Protein AF-A0A821T3G4-F1 (afdb_monomer_lite)

Sequence (163 aa):
DSQLIQGFVRLSKTEGNPASTYEQWIPAEEQDGVPSSIKQWKGVNLKDYQQQTQDIFSTLRYNMLVVNYFMNHFVFPREAKQFPHKLVSSAWDLSSSLRSKIITGFSGTNDTQLLLPVHIRQYDLPELQKTDAIVINNLLQPENESYQSLPINATSNETLDQI

Radius of gyration: 31.45 Å; chains: 1; bounding box: 56×5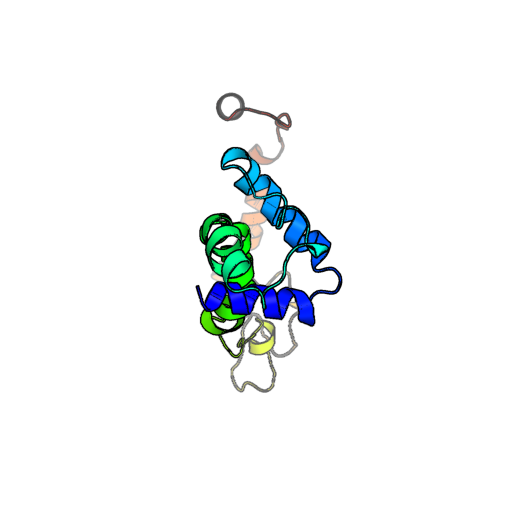6×71 Å

Structure (mmCIF, N/CA/C/O backbone):
data_AF-A0A821T3G4-F1
#
_entry.id   AF-A0A821T3G4-F1
#
loop_
_atom_site.group_PDB
_atom_site.id
_atom_site.type_symbol
_atom_site.label_atom_id
_atom_site.label_alt_id
_atom_site.label_comp_id
_atom_site.label_asym_id
_atom_site.label_entity_id
_atom_site.label_seq_id
_atom_site.pdbx_PDB_ins_code
_atom_site.Cartn_x
_atom_site.Cartn_y
_atom_site.Cartn_z
_atom_site.occupancy
_atom_site.B_iso_or_equiv
_atom_site.auth_seq_id
_atom_site.auth_comp_id
_atom_site.auth_asym_id
_atom_site.auth_atom_id
_atom_site.pdbx_PDB_model_num
ATOM 1 N N . ASP A 1 1 ? -24.538 -3.775 11.747 1.00 68.56 1 ASP A N 1
ATOM 2 C CA . ASP A 1 1 ? -23.298 -3.184 12.310 1.00 68.56 1 ASP A CA 1
ATOM 3 C C . ASP A 1 1 ? -22.296 -4.179 12.920 1.00 68.56 1 ASP A C 1
ATOM 5 O O . ASP A 1 1 ? -21.377 -3.768 13.620 1.00 68.56 1 ASP A O 1
ATOM 9 N N . SER A 1 2 ? -22.368 -5.487 12.624 1.00 85.38 2 SER A N 1
ATOM 10 C CA . SER A 1 2 ? -21.403 -6.475 13.156 1.00 85.38 2 SER A CA 1
ATOM 11 C C . SER A 1 2 ? -19.960 -6.241 12.682 1.00 85.38 2 SER A C 1
ATOM 13 O O . SER A 1 2 ? -19.019 -6.463 13.439 1.00 85.38 2 SER A O 1
ATOM 15 N N . GLN A 1 3 ? -19.784 -5.759 11.450 1.00 90.19 3 GLN A N 1
ATOM 16 C CA . GLN A 1 3 ? -18.482 -5.433 10.858 1.00 90.19 3 GLN A CA 1
ATOM 17 C C . GLN A 1 3 ? -17.789 -4.274 11.582 1.00 90.19 3 GLN A C 1
ATOM 19 O O . GLN A 1 3 ? -16.586 -4.330 11.827 1.00 90.19 3 GLN A O 1
ATOM 24 N N . LEU A 1 4 ? -18.552 -3.261 11.996 1.00 90.62 4 LEU A N 1
ATOM 25 C CA . LEU A 1 4 ? -18.016 -2.123 12.733 1.00 90.62 4 LEU A CA 1
ATOM 26 C C . LEU A 1 4 ? -17.505 -2.571 14.109 1.00 90.62 4 LEU A C 1
ATOM 28 O O . LEU A 1 4 ? -16.367 -2.276 14.458 1.00 90.62 4 LEU A O 1
ATOM 32 N N . ILE A 1 5 ? -18.262 -3.408 14.831 1.00 91.69 5 ILE A N 1
ATOM 33 C CA . ILE A 1 5 ? -17.783 -4.021 16.085 1.00 91.69 5 ILE A CA 1
ATOM 34 C C . ILE A 1 5 ? -16.474 -4.790 15.855 1.00 91.69 5 ILE A C 1
ATOM 36 O O . ILE A 1 5 ? -15.529 -4.637 16.626 1.00 91.69 5 ILE A O 1
ATOM 40 N N . GLN A 1 6 ? -16.393 -5.602 14.796 1.00 92.44 6 GLN A N 1
ATOM 41 C CA . GLN A 1 6 ? -15.170 -6.343 14.468 1.00 92.44 6 GLN A CA 1
ATOM 42 C C . GLN A 1 6 ? -13.984 -5.406 14.205 1.00 92.44 6 GLN A C 1
ATOM 44 O O . GLN A 1 6 ? -12.886 -5.669 14.698 1.00 92.44 6 GLN A O 1
ATOM 49 N N . GLY A 1 7 ? -14.215 -4.297 13.496 1.00 93.00 7 GLY A N 1
ATOM 50 C CA . GLY A 1 7 ? -13.230 -3.241 13.274 1.00 93.00 7 GLY A CA 1
ATOM 51 C C . GLY A 1 7 ? -12.690 -2.671 14.584 1.00 93.00 7 GLY A C 1
ATOM 52 O O . GLY A 1 7 ? -11.482 -2.672 14.799 1.00 93.00 7 GLY A O 1
ATOM 53 N N . PHE A 1 8 ? -13.573 -2.288 15.506 1.00 92.50 8 PHE A N 1
ATOM 54 C CA . PHE A 1 8 ? -13.192 -1.768 16.823 1.00 92.50 8 PHE A CA 1
ATOM 55 C C . PHE A 1 8 ? -12.475 -2.806 17.706 1.00 92.50 8 PHE A C 1
ATOM 57 O O . PHE A 1 8 ? -11.498 -2.494 18.395 1.00 92.50 8 PHE A O 1
ATOM 64 N N . VAL A 1 9 ? -12.917 -4.067 17.677 1.00 92.62 9 VAL A N 1
ATOM 65 C CA . VAL A 1 9 ? -12.254 -5.165 18.398 1.00 92.62 9 VAL A CA 1
ATOM 66 C C . VAL A 1 9 ? -10.846 -5.408 17.854 1.00 92.62 9 VAL A C 1
ATOM 68 O O . VAL A 1 9 ? -9.931 -5.640 18.639 1.00 92.62 9 VAL A O 1
ATOM 71 N N . ARG A 1 10 ? -10.638 -5.329 16.536 1.00 93.94 10 ARG A N 1
ATOM 72 C CA . ARG A 1 10 ? -9.292 -5.401 15.955 1.00 93.94 10 ARG A CA 1
ATOM 73 C C . ARG A 1 10 ? -8.459 -4.180 16.331 1.00 93.94 10 ARG A C 1
ATOM 75 O O . ARG A 1 10 ? -7.327 -4.360 16.768 1.00 93.94 10 ARG A O 1
ATOM 82 N N . LEU A 1 11 ? -9.025 -2.978 16.221 1.00 93.25 11 LEU A N 1
ATOM 83 C CA . LEU A 1 11 ? -8.347 -1.726 16.553 1.00 93.25 11 LEU A CA 1
ATOM 84 C C . LEU A 1 11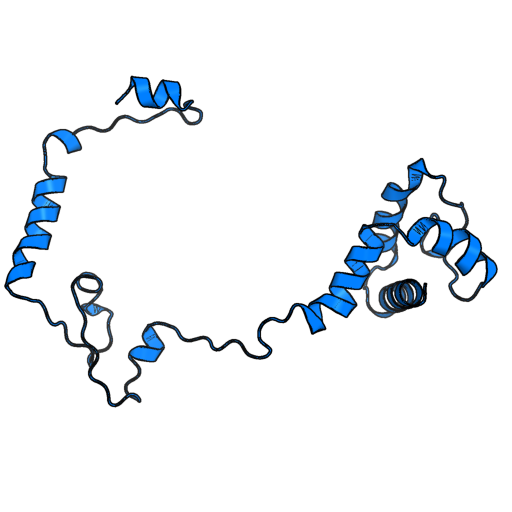 ? -7.761 -1.792 17.972 1.00 93.25 11 LEU A C 1
ATOM 86 O O . LEU A 1 11 ? -6.566 -1.602 18.160 1.00 93.25 11 LEU A O 1
ATOM 90 N N . SER A 1 12 ? -8.582 -2.188 18.949 1.00 91.12 12 SER A N 1
ATOM 91 C CA . SER A 1 12 ? -8.173 -2.337 20.354 1.00 91.12 12 SER A CA 1
ATOM 92 C C . SER A 1 12 ? -7.126 -3.424 20.629 1.00 91.12 12 SER A C 1
ATOM 94 O O . SER A 1 12 ? -6.382 -3.304 21.599 1.00 91.12 12 SER A O 1
ATOM 96 N N . LYS A 1 13 ? -7.083 -4.500 19.835 1.00 89.31 13 LYS A N 1
ATOM 97 C CA . LYS A 1 13 ? -6.224 -5.669 20.101 1.00 89.31 13 LYS A CA 1
ATOM 98 C C . LYS A 1 13 ? -4.927 -5.679 19.304 1.00 89.31 13 LYS A C 1
ATOM 100 O O . LYS A 1 13 ? -3.980 -6.338 19.722 1.00 89.31 13 LYS A O 1
ATOM 105 N N . THR A 1 14 ? -4.916 -5.063 18.128 1.00 88.44 14 THR A N 1
ATOM 106 C CA . THR A 1 14 ? -3.869 -5.278 17.121 1.00 88.44 14 THR A CA 1
ATOM 107 C C . THR A 1 14 ? -3.086 -4.012 16.797 1.00 88.44 14 THR A C 1
ATOM 109 O O . THR A 1 14 ? -1.910 -4.121 16.464 1.00 88.44 14 THR A O 1
ATOM 112 N N . GLU A 1 15 ? -3.686 -2.824 16.903 1.00 85.75 15 GLU A N 1
ATOM 113 C CA . GLU A 1 15 ? -2.948 -1.583 16.656 1.00 85.75 15 GLU A CA 1
ATOM 114 C C . GLU A 1 15 ? -2.067 -1.211 17.851 1.00 85.75 15 GLU A C 1
ATOM 116 O O . GLU A 1 15 ? -2.491 -1.291 19.003 1.00 85.75 15 GLU A O 1
ATOM 121 N N . GLY A 1 16 ? -0.852 -0.730 17.575 1.00 85.56 16 GLY A N 1
ATOM 122 C CA . GLY A 1 16 ? 0.042 -0.213 18.617 1.00 85.56 16 GLY A CA 1
ATOM 123 C C . GLY A 1 16 ? -0.458 1.095 19.243 1.00 85.56 16 GLY A C 1
ATOM 124 O O . GLY A 1 16 ? -0.169 1.372 20.404 1.00 85.56 16 GLY A O 1
ATOM 125 N N . ASN A 1 17 ? -1.231 1.888 18.491 1.00 89.50 17 ASN A N 1
ATOM 126 C CA . ASN A 1 17 ? -1.848 3.119 18.978 1.00 89.50 17 ASN A CA 1
ATOM 127 C C . ASN A 1 17 ? -3.287 3.277 18.442 1.00 89.50 17 ASN A C 1
ATOM 129 O O . ASN A 1 17 ? -3.512 4.021 17.485 1.00 89.50 17 ASN A O 1
ATOM 133 N N . PRO A 1 18 ? -4.276 2.602 19.059 1.00 90.25 18 PRO A N 1
ATOM 134 C CA . PRO A 1 18 ? -5.671 2.674 18.624 1.00 90.25 18 PRO A CA 1
ATOM 135 C C . PRO A 1 18 ? -6.273 4.078 18.756 1.00 90.25 18 PRO A C 1
ATOM 137 O O . PRO A 1 18 ? -7.143 4.446 17.969 1.00 90.25 18 PRO A O 1
ATOM 140 N N . ALA A 1 19 ? -5.798 4.874 19.721 1.00 91.88 19 ALA A N 1
ATOM 141 C CA . ALA A 1 19 ? -6.287 6.231 19.935 1.00 91.88 19 ALA A CA 1
ATOM 142 C C . ALA A 1 19 ? -5.974 7.136 18.738 1.00 91.88 19 ALA A C 1
ATOM 144 O O . ALA A 1 19 ? -6.861 7.839 18.273 1.00 91.88 19 ALA A O 1
ATOM 145 N N . SER A 1 20 ? -4.762 7.044 18.184 1.00 91.94 20 SER A N 1
ATOM 146 C CA . SER A 1 20 ? -4.364 7.859 17.032 1.00 91.94 20 SER A CA 1
ATOM 147 C C . SER A 1 20 ? -5.186 7.554 15.779 1.00 91.94 20 SER A C 1
ATOM 149 O O . SER A 1 20 ? -5.599 8.475 15.081 1.00 91.94 20 SER A O 1
ATOM 151 N N . THR A 1 21 ? -5.467 6.278 15.495 1.00 91.38 21 THR A N 1
ATOM 152 C CA . THR A 1 21 ? -6.330 5.906 14.364 1.00 91.38 21 THR A CA 1
ATOM 153 C C . THR A 1 21 ? -7.762 6.391 14.579 1.00 91.38 21 THR A C 1
ATOM 155 O O . THR A 1 21 ? -8.372 6.922 13.659 1.00 91.38 21 THR A O 1
ATOM 158 N N . TYR A 1 22 ? -8.288 6.248 15.797 1.00 93.12 22 TYR A N 1
ATOM 159 C CA . TYR A 1 22 ? -9.635 6.698 16.135 1.00 93.12 22 TYR A CA 1
ATOM 160 C C . TYR A 1 22 ? -9.791 8.223 16.042 1.00 93.12 22 TYR A C 1
ATOM 162 O O . TYR A 1 22 ? -10.783 8.716 15.513 1.00 93.12 22 TYR A O 1
ATOM 170 N N . GLU A 1 23 ? -8.790 8.979 16.495 1.00 92.56 23 GLU A N 1
ATOM 171 C CA . GLU A 1 23 ? -8.754 10.444 16.407 1.00 92.56 23 GLU A CA 1
ATOM 172 C C . GLU A 1 23 ? -8.774 10.957 14.962 1.00 92.56 23 GLU A C 1
ATOM 174 O O . GLU A 1 23 ? -9.202 12.081 14.735 1.00 92.56 23 GLU A O 1
ATOM 179 N N . GLN A 1 24 ? -8.380 10.147 13.974 1.00 92.06 24 GLN A N 1
ATOM 180 C CA . GLN A 1 24 ? -8.525 10.504 12.558 1.00 92.06 24 GLN A CA 1
ATOM 181 C C . GLN A 1 24 ? -9.963 10.340 12.053 1.00 92.06 24 GLN A C 1
ATOM 183 O O . GLN A 1 24 ? -10.340 10.993 11.084 1.00 92.06 24 GLN A O 1
ATOM 188 N N . TRP A 1 25 ? -10.769 9.477 12.678 1.00 92.38 25 TRP A N 1
ATOM 189 C CA . TRP A 1 25 ? -12.146 9.214 12.250 1.00 92.38 25 TRP A CA 1
ATOM 190 C C . TRP A 1 25 ? -13.099 10.336 12.661 1.00 92.38 25 TRP A C 1
ATOM 192 O O . TRP A 1 25 ? -13.999 10.671 11.898 1.00 92.38 25 TRP A O 1
ATOM 202 N N . ILE A 1 26 ? -12.876 10.932 13.836 1.00 91.12 26 ILE A N 1
ATOM 203 C CA . ILE A 1 26 ? -13.772 11.927 14.443 1.00 91.12 26 ILE A CA 1
ATOM 204 C C . ILE A 1 26 ? -13.893 13.239 13.646 1.00 91.12 26 ILE A C 1
ATOM 206 O O . ILE A 1 26 ? -15.028 13.671 13.453 1.00 91.12 26 ILE A O 1
ATOM 210 N N . PRO A 1 27 ? -12.810 13.856 13.124 1.00 87.81 27 PRO A N 1
ATOM 211 C CA . PRO A 1 27 ? -12.901 15.106 12.366 1.00 87.81 27 PRO A CA 1
ATOM 212 C C . PRO A 1 27 ? -13.815 15.028 11.140 1.00 87.81 27 PRO A C 1
ATOM 214 O O . PRO A 1 27 ? -14.423 16.025 10.763 1.00 87.81 27 PRO A O 1
ATOM 217 N N . ALA A 1 28 ? -13.941 13.846 10.527 1.00 81.06 28 ALA A N 1
ATOM 218 C CA . ALA A 1 28 ? -14.824 13.645 9.379 1.00 81.06 28 ALA A CA 1
ATOM 219 C C . ALA A 1 28 ? -16.318 13.757 9.742 1.00 81.06 28 ALA A C 1
ATOM 221 O O . ALA A 1 28 ? -17.118 14.084 8.875 1.00 81.06 28 ALA A O 1
ATOM 222 N N . GLU A 1 29 ? -16.676 13.543 11.011 1.00 84.81 29 GLU A N 1
ATOM 223 C CA . GLU A 1 29 ? -18.060 13.555 11.510 1.00 84.81 29 GLU A CA 1
ATOM 224 C C . GLU A 1 29 ? -18.375 14.806 12.353 1.00 84.81 29 GLU A C 1
ATOM 226 O O . GLU A 1 29 ? -19.470 14.940 12.898 1.00 84.81 29 GLU A O 1
ATOM 231 N N . GLU A 1 30 ? -17.431 15.745 12.506 1.00 77.06 30 GLU A N 1
ATOM 232 C CA . GLU A 1 30 ? -17.623 16.935 13.353 1.00 77.06 30 GLU A CA 1
ATOM 233 C C . GLU A 1 30 ? -18.775 17.834 12.883 1.00 77.06 30 GLU A C 1
ATOM 235 O O . GLU A 1 30 ? -19.395 18.503 13.712 1.00 77.06 30 GLU A O 1
ATOM 240 N N . GLN A 1 31 ? -19.102 17.817 11.587 1.00 72.62 31 GLN A N 1
ATOM 241 C CA . GLN A 1 31 ? -20.229 18.575 11.032 1.00 72.62 31 GLN A CA 1
ATOM 242 C C . GLN A 1 31 ? -21.594 18.030 11.482 1.00 72.62 31 GLN A C 1
ATOM 244 O O . GLN A 1 31 ? -22.537 18.808 11.613 1.00 72.62 31 GLN A O 1
ATOM 249 N N . ASP A 1 32 ? -21.675 16.735 11.797 1.00 73.38 32 ASP A N 1
ATOM 250 C CA . ASP A 1 32 ? -22.919 16.040 12.151 1.00 73.38 32 ASP A CA 1
ATOM 251 C C . ASP A 1 32 ? -23.142 15.929 13.670 1.00 73.38 32 ASP A C 1
ATOM 253 O O . ASP A 1 32 ? -24.143 15.379 14.128 1.00 73.38 32 ASP A O 1
ATOM 257 N N . GLY A 1 33 ? -22.245 16.512 14.474 1.00 79.00 33 GLY A N 1
ATOM 258 C CA . GLY A 1 33 ? -22.412 16.618 15.922 1.00 79.00 33 GLY A CA 1
ATOM 259 C C . GLY A 1 33 ? -22.061 15.333 16.672 1.00 79.00 33 GLY A C 1
ATOM 260 O O . GLY A 1 33 ? -22.923 14.675 17.249 1.00 79.00 33 GLY A O 1
ATOM 261 N N . VAL A 1 34 ? -20.767 15.009 16.735 1.00 86.31 34 VAL A N 1
ATOM 262 C CA . VAL A 1 34 ? -20.260 13.831 17.459 1.00 86.31 34 VAL A CA 1
ATOM 263 C C . VAL A 1 34 ? -20.569 13.909 18.969 1.00 86.31 34 VAL A C 1
ATOM 265 O O . VAL A 1 34 ? -20.140 14.871 19.627 1.00 86.31 34 VAL A O 1
ATOM 268 N N . PRO A 1 35 ? -21.226 12.889 19.564 1.00 87.06 35 PRO A N 1
ATOM 269 C CA . PRO A 1 35 ? -21.465 12.819 21.003 1.00 87.06 35 PRO A CA 1
ATOM 270 C C . PRO A 1 35 ? -20.169 12.882 21.819 1.00 87.06 35 PRO A C 1
ATOM 272 O O . PRO A 1 35 ? -19.181 12.207 21.523 1.00 87.06 35 PRO A O 1
ATOM 275 N N . SER A 1 36 ? -20.174 13.655 22.909 1.00 85.81 36 SER A N 1
ATOM 276 C CA . SER A 1 36 ? -19.005 13.821 23.792 1.00 85.81 36 SER A CA 1
ATOM 277 C C . SER A 1 36 ? -18.480 12.500 24.365 1.00 85.81 36 SER A C 1
ATOM 279 O O . SER A 1 36 ? -17.286 12.386 24.635 1.00 85.81 36 SER A O 1
ATOM 281 N N . SER A 1 37 ? -19.358 11.505 24.518 1.00 86.44 37 SER A N 1
ATOM 282 C CA . SER A 1 37 ? -19.049 10.150 24.984 1.00 86.44 37 SER A CA 1
ATOM 283 C C . SER A 1 37 ? -18.082 9.408 24.054 1.00 86.44 37 SER A C 1
ATOM 285 O O . SER A 1 37 ? -17.302 8.585 24.526 1.00 86.44 37 SER A O 1
ATOM 287 N N . ILE A 1 38 ? -18.094 9.717 22.752 1.00 90.88 38 ILE A N 1
ATOM 288 C CA . ILE A 1 38 ? -17.291 9.034 21.729 1.00 90.88 38 ILE A CA 1
ATOM 289 C C . ILE A 1 38 ? -16.265 9.952 21.052 1.00 90.88 38 ILE A C 1
ATOM 291 O O . ILE A 1 38 ? -15.570 9.511 20.146 1.00 90.88 38 ILE A O 1
ATOM 295 N N . LYS A 1 39 ? -16.100 11.207 21.486 1.00 89.31 39 LYS A N 1
ATOM 296 C CA . LYS A 1 39 ? -15.083 12.119 20.916 1.00 89.31 39 LYS A CA 1
ATOM 297 C C . LYS A 1 39 ? -13.647 11.638 21.102 1.00 89.31 39 LYS A C 1
ATOM 299 O O . LYS A 1 39 ? -12.767 12.003 20.334 1.00 89.31 39 LYS A O 1
ATOM 304 N N . GLN A 1 40 ? -13.398 10.847 22.140 1.00 90.25 40 GLN A N 1
ATOM 305 C CA . GLN A 1 40 ? -12.079 10.310 22.448 1.00 90.25 40 GLN A CA 1
ATOM 306 C C . GLN A 1 40 ? -12.147 8.797 22.556 1.00 90.25 40 GLN A C 1
ATOM 308 O O . GLN A 1 40 ? -13.102 8.249 23.104 1.00 90.25 40 GLN A O 1
ATOM 313 N N . TRP A 1 41 ? -11.072 8.131 22.139 1.00 91.50 41 TRP A N 1
ATOM 314 C CA . TRP A 1 41 ? -10.961 6.675 22.205 1.00 91.50 41 TRP A CA 1
ATOM 315 C C . TRP A 1 41 ? -11.239 6.107 23.605 1.00 91.50 41 TRP A C 1
ATOM 317 O O . TRP A 1 41 ? -11.911 5.092 23.746 1.00 91.50 41 TRP A O 1
ATOM 327 N N . LYS A 1 42 ? -10.781 6.791 24.663 1.00 89.00 42 LYS A N 1
ATOM 328 C CA . LYS A 1 42 ? -10.998 6.367 26.060 1.00 89.00 42 LYS A CA 1
ATOM 329 C C . LYS A 1 42 ? -12.472 6.348 26.482 1.00 89.00 42 LYS A C 1
ATOM 331 O O . LYS A 1 42 ? -12.800 5.653 27.437 1.00 89.00 42 LYS A O 1
ATOM 336 N N . GLY A 1 43 ? -13.327 7.121 25.814 1.00 87.19 43 GLY A N 1
ATOM 337 C CA . GLY A 1 43 ? -14.764 7.155 26.081 1.00 87.19 43 GLY A CA 1
ATOM 338 C C . GLY A 1 43 ? -15.533 6.022 25.400 1.00 87.19 43 GLY A C 1
ATOM 339 O O . GLY A 1 43 ? -16.667 5.745 25.778 1.00 87.19 43 GLY A O 1
ATOM 340 N N . VAL A 1 44 ? -14.920 5.334 24.432 1.00 90.25 44 VAL A N 1
ATOM 341 C CA . VAL A 1 44 ? -15.559 4.265 23.662 1.00 90.25 44 VAL A CA 1
ATOM 342 C C . VAL A 1 44 ? -15.669 2.993 24.504 1.00 90.25 44 VAL A C 1
ATOM 344 O O . VAL A 1 44 ? -14.672 2.338 24.813 1.00 90.25 44 VAL A O 1
ATOM 347 N N . ASN A 1 45 ? -16.897 2.586 24.818 1.00 89.31 45 ASN A N 1
ATOM 348 C CA . ASN A 1 45 ? -17.209 1.347 25.515 1.00 89.31 45 ASN A CA 1
ATOM 349 C C . ASN A 1 45 ? -18.128 0.454 24.671 1.00 89.31 45 ASN A C 1
ATOM 351 O O . ASN A 1 45 ? -19.350 0.548 24.702 1.00 89.31 45 ASN A O 1
ATOM 355 N N . LEU A 1 46 ? -17.531 -0.517 23.979 1.00 85.00 46 LEU A N 1
ATOM 356 C CA . LEU A 1 46 ? -18.263 -1.470 23.132 1.00 85.00 46 LEU A CA 1
ATOM 357 C C . LEU A 1 46 ? -19.163 -2.448 23.910 1.00 85.00 46 LEU A C 1
ATOM 359 O O . LEU A 1 46 ? -19.903 -3.204 23.284 1.00 85.00 46 LEU A O 1
ATOM 363 N N . LYS A 1 47 ? -19.063 -2.498 25.248 1.00 87.75 47 LYS A N 1
ATOM 364 C CA . LYS A 1 47 ? -19.935 -3.326 26.098 1.00 87.75 47 LYS A CA 1
ATOM 365 C C . LYS A 1 47 ? -21.222 -2.603 26.486 1.00 87.75 47 LYS A C 1
ATOM 367 O O . LYS A 1 47 ? -22.164 -3.260 26.920 1.00 87.75 47 LYS A O 1
ATOM 372 N N . ASP A 1 48 ? -21.248 -1.280 26.362 1.00 92.12 48 ASP A N 1
ATOM 373 C CA . ASP A 1 48 ? -22.449 -0.491 26.586 1.00 92.12 48 ASP A CA 1
ATOM 374 C C . ASP A 1 48 ? -23.310 -0.525 25.321 1.00 92.12 48 ASP A C 1
ATOM 376 O O . ASP A 1 48 ? -22.962 0.042 24.285 1.00 92.12 48 ASP A O 1
ATOM 380 N N . TYR A 1 49 ? -24.442 -1.222 25.405 1.00 89.00 49 TYR A N 1
ATOM 381 C CA . TYR A 1 49 ? -25.357 -1.381 24.281 1.00 89.00 49 TYR A CA 1
ATOM 382 C C . TYR A 1 49 ? -25.977 -0.052 23.830 1.00 89.00 49 TYR A C 1
ATOM 384 O O . TYR A 1 49 ? -26.186 0.149 22.630 1.00 89.00 49 TYR A O 1
ATOM 392 N N . GLN A 1 50 ? -26.260 0.869 24.760 1.00 89.44 50 GLN A N 1
ATOM 393 C CA . GLN A 1 50 ? -26.809 2.171 24.390 1.00 89.44 50 GLN A CA 1
ATOM 394 C C . GLN A 1 50 ? -25.765 2.996 23.654 1.00 89.44 50 GLN A C 1
ATOM 396 O O . GLN A 1 50 ? -26.051 3.457 22.554 1.00 89.44 50 GLN A O 1
ATOM 401 N N . GLN A 1 51 ? -24.549 3.109 24.190 1.00 90.12 51 GLN A N 1
ATOM 402 C CA . GLN A 1 51 ? -23.482 3.848 23.512 1.00 90.12 51 GLN A CA 1
ATOM 403 C C . GLN A 1 51 ? -23.161 3.233 22.144 1.00 90.12 51 GLN A C 1
ATOM 405 O O . GLN A 1 51 ? -22.995 3.936 21.150 1.00 90.12 51 GLN A O 1
ATOM 410 N N . GLN A 1 52 ? -23.121 1.904 22.066 1.00 90.06 52 GLN A N 1
ATOM 411 C CA . GLN A 1 52 ? -22.876 1.196 20.819 1.00 90.06 52 GLN A CA 1
ATOM 412 C C . GLN A 1 52 ? -23.921 1.528 19.749 1.00 90.06 52 GLN A C 1
ATOM 414 O O . GLN A 1 52 ? -23.556 1.816 18.612 1.00 90.06 52 GLN A O 1
ATOM 419 N N . THR A 1 53 ? -25.208 1.492 20.094 1.00 87.88 53 THR A N 1
ATOM 420 C CA . THR A 1 53 ? -26.287 1.672 19.112 1.00 87.88 53 THR A CA 1
ATOM 421 C C . THR A 1 53 ? -26.618 3.134 18.825 1.00 87.88 53 THR A C 1
ATOM 423 O O . THR A 1 53 ? -26.867 3.471 17.670 1.00 87.88 53 THR A O 1
ATOM 426 N N . GLN A 1 54 ? -26.616 3.993 19.846 1.00 89.50 54 GLN A N 1
ATOM 427 C CA . GLN A 1 54 ? -27.073 5.382 19.750 1.00 89.50 54 GLN A CA 1
ATOM 428 C C . GLN A 1 54 ? -25.953 6.368 19.431 1.00 89.50 54 GLN A C 1
ATOM 430 O O . GLN A 1 54 ? -26.230 7.356 18.759 1.00 89.50 54 GLN A O 1
ATOM 435 N N . ASP A 1 55 ? -24.714 6.086 19.843 1.00 90.44 55 ASP A N 1
ATOM 436 C CA . ASP A 1 55 ? -23.581 6.989 19.610 1.00 90.44 55 ASP A CA 1
ATOM 437 C C . ASP A 1 55 ? -22.666 6.424 18.515 1.00 90.44 55 ASP A C 1
ATOM 439 O O . ASP A 1 55 ? -22.457 7.035 17.475 1.00 90.44 55 ASP A O 1
ATOM 443 N N . ILE A 1 56 ? -22.132 5.215 18.704 1.00 91.38 56 ILE A N 1
ATOM 444 C CA . ILE A 1 56 ? -21.099 4.669 17.811 1.00 91.38 56 ILE A CA 1
ATOM 445 C C . ILE A 1 56 ? -21.687 4.330 16.439 1.00 91.38 56 ILE A C 1
ATOM 447 O O . ILE A 1 56 ? -21.136 4.727 15.413 1.00 91.38 56 ILE A O 1
ATOM 451 N N . PHE A 1 57 ? -22.785 3.572 16.388 1.00 90.50 57 PHE A N 1
ATOM 452 C CA . PHE A 1 57 ? -23.363 3.151 15.110 1.00 90.50 57 PHE A CA 1
ATOM 453 C C . PHE A 1 57 ? -24.030 4.297 14.369 1.00 90.50 57 PHE A C 1
ATOM 455 O O . PHE A 1 57 ? -23.948 4.329 13.147 1.00 90.50 57 PHE A O 1
ATOM 462 N N . SER A 1 58 ? -24.681 5.225 15.066 1.00 89.12 58 SER A N 1
ATOM 463 C CA . SER A 1 58 ? -25.31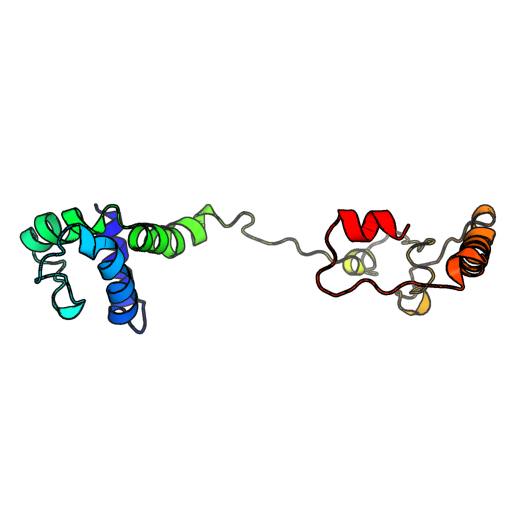0 6.373 14.412 1.00 89.12 58 SER A CA 1
ATOM 464 C C . SER A 1 58 ? -24.261 7.269 13.745 1.00 89.12 58 SER A C 1
ATOM 466 O O . SER A 1 58 ? -24.448 7.632 12.587 1.00 89.12 58 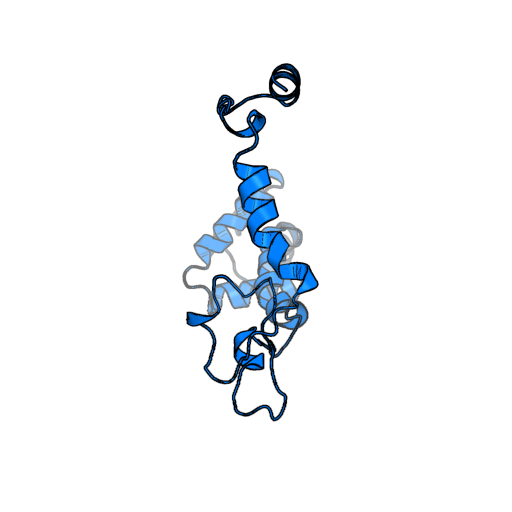SER A O 1
ATOM 468 N N . THR A 1 59 ? -23.139 7.535 14.425 1.00 90.69 59 THR A N 1
ATOM 469 C CA . THR A 1 59 ? -22.083 8.432 13.942 1.00 90.69 59 THR A CA 1
ATOM 470 C C . THR A 1 59 ? -21.136 7.760 12.947 1.00 90.69 59 THR A C 1
ATOM 472 O O . THR A 1 59 ? -20.807 8.335 11.923 1.00 90.69 59 THR A O 1
ATOM 475 N N . LEU A 1 60 ? -20.678 6.529 13.197 1.00 91.94 60 LEU A N 1
ATOM 476 C CA . LEU A 1 60 ? -19.521 5.979 12.469 1.00 91.94 60 LEU A CA 1
ATOM 477 C C . LEU A 1 60 ? -19.863 4.959 11.378 1.00 91.94 60 LEU A C 1
ATOM 479 O O . LEU A 1 60 ? -18.970 4.524 10.651 1.00 91.94 60 LEU A O 1
ATOM 483 N N . ARG A 1 61 ? -21.132 4.558 11.225 1.00 90.25 61 ARG A N 1
ATOM 484 C CA . ARG A 1 61 ? -21.519 3.511 10.254 1.00 90.25 61 ARG A CA 1
ATOM 485 C C . ARG A 1 61 ? -21.282 3.884 8.789 1.00 90.25 61 ARG A C 1
ATOM 487 O O . ARG A 1 61 ? -21.145 2.982 7.966 1.00 90.25 61 ARG A O 1
ATOM 494 N N . TYR A 1 62 ? -21.267 5.177 8.470 1.00 90.50 62 TYR A N 1
ATOM 495 C CA . TYR A 1 62 ? -21.029 5.690 7.116 1.00 90.50 62 TYR A CA 1
ATOM 496 C C . TYR A 1 62 ? -19.695 6.431 6.987 1.00 90.50 62 TYR A C 1
ATOM 498 O O . TYR A 1 62 ? -19.351 6.887 5.899 1.00 90.50 62 TYR A O 1
ATOM 506 N N . ASN A 1 63 ? -18.915 6.490 8.068 1.00 92.56 63 ASN A N 1
ATOM 507 C CA . ASN A 1 63 ? -17.604 7.112 8.060 1.00 92.56 63 ASN A CA 1
ATOM 508 C C . ASN A 1 63 ? -16.663 6.344 7.121 1.00 92.56 63 ASN A C 1
ATOM 510 O O . ASN A 1 63 ? -16.323 5.178 7.354 1.00 92.56 63 ASN A O 1
ATOM 514 N N . MET A 1 64 ? -16.205 7.005 6.058 1.00 93.56 64 MET A N 1
ATOM 515 C CA . MET A 1 64 ? -15.371 6.362 5.041 1.00 93.56 64 MET A CA 1
ATOM 516 C C . MET A 1 64 ? -14.021 5.882 5.578 1.00 93.56 64 MET A C 1
ATOM 518 O O . MET A 1 64 ? -13.487 4.901 5.065 1.00 93.56 64 MET A O 1
ATOM 522 N N . LEU A 1 65 ? -13.467 6.512 6.615 1.00 94.56 65 LEU A N 1
ATOM 523 C CA . LEU A 1 65 ? -12.214 6.061 7.225 1.00 94.56 65 LEU A CA 1
ATOM 524 C C . LEU A 1 65 ? -12.417 4.754 8.000 1.00 94.56 65 LEU A C 1
ATOM 526 O O . LEU A 1 65 ? -11.582 3.855 7.896 1.00 94.56 65 LEU A O 1
ATOM 530 N N . VAL A 1 66 ? -13.551 4.600 8.688 1.00 94.38 66 VAL A N 1
ATOM 531 C CA . VAL A 1 66 ? -13.944 3.347 9.356 1.00 94.38 66 VAL A CA 1
ATOM 532 C C . VAL A 1 66 ? -14.198 2.241 8.334 1.00 94.38 66 VAL A C 1
ATOM 534 O O . VAL A 1 66 ? -13.702 1.121 8.489 1.00 94.38 66 VAL A O 1
ATOM 537 N N . VAL A 1 67 ? -14.925 2.552 7.257 1.00 94.62 67 VAL A N 1
ATOM 538 C CA . VAL A 1 67 ? -15.185 1.605 6.162 1.00 94.62 67 VAL A CA 1
ATOM 539 C C . VAL A 1 67 ? -13.874 1.167 5.508 1.00 94.62 67 VAL A C 1
ATOM 541 O O . VAL A 1 67 ? -13.625 -0.032 5.374 1.00 94.62 67 VAL A O 1
ATOM 544 N N . ASN A 1 68 ? -12.997 2.110 5.165 1.00 94.88 68 ASN A N 1
ATOM 545 C CA . ASN A 1 68 ? -11.694 1.817 4.571 1.00 94.88 68 ASN A CA 1
ATOM 546 C C . ASN A 1 68 ? -10.814 0.994 5.513 1.00 94.88 68 ASN A C 1
ATOM 548 O O . ASN A 1 68 ? -10.163 0.051 5.066 1.00 94.88 68 ASN A O 1
ATOM 552 N N . TYR A 1 69 ? -10.819 1.295 6.814 1.00 94.94 69 TYR A N 1
ATOM 553 C CA . TYR A 1 69 ? -10.114 0.495 7.813 1.00 94.94 69 TYR A CA 1
ATOM 554 C C . TYR A 1 69 ? -10.597 -0.961 7.794 1.00 94.94 69 TYR A C 1
ATOM 556 O O . TYR A 1 69 ? -9.790 -1.890 7.711 1.00 94.94 69 TYR A O 1
ATOM 564 N N . PHE A 1 70 ? -11.915 -1.183 7.792 1.00 94.81 70 PHE A N 1
ATOM 565 C CA . PHE A 1 70 ? -12.470 -2.532 7.703 1.00 94.81 70 PHE A CA 1
ATOM 566 C C . PHE A 1 70 ? -12.062 -3.235 6.399 1.00 94.81 70 PHE A C 1
ATOM 568 O O . PHE A 1 70 ? -11.571 -4.367 6.431 1.00 94.81 70 PHE A O 1
ATOM 575 N N . MET A 1 71 ? -12.198 -2.556 5.258 1.00 94.94 71 MET A N 1
ATOM 576 C CA . MET A 1 71 ? -11.828 -3.101 3.950 1.00 94.94 71 MET A CA 1
ATOM 577 C C . MET A 1 71 ? -10.350 -3.502 3.900 1.00 94.94 71 MET A C 1
ATOM 579 O O . MET A 1 71 ? -10.035 -4.633 3.532 1.00 94.94 71 MET A O 1
ATOM 583 N N . ASN A 1 72 ? -9.450 -2.627 4.351 1.00 93.75 72 ASN A N 1
ATOM 584 C CA . ASN A 1 72 ? -8.004 -2.847 4.326 1.00 93.75 72 ASN A CA 1
ATOM 585 C C . ASN A 1 72 ? -7.539 -4.006 5.214 1.00 93.75 72 ASN A C 1
ATOM 587 O O . ASN A 1 72 ? -6.517 -4.625 4.924 1.00 93.75 72 ASN A O 1
ATOM 591 N N . HIS A 1 73 ? -8.264 -4.313 6.290 1.00 93.06 73 HIS A N 1
ATOM 592 C CA . HIS A 1 73 ? -7.817 -5.301 7.271 1.00 93.06 73 HIS A CA 1
ATOM 593 C C . HIS A 1 73 ? -8.563 -6.632 7.232 1.00 93.06 73 HIS A C 1
ATOM 595 O O . HIS A 1 73 ? -8.002 -7.639 7.663 1.00 93.06 73 HIS A O 1
ATOM 601 N N . PHE A 1 74 ? -9.792 -6.659 6.717 1.00 93.00 74 PHE A N 1
ATOM 602 C CA . PHE A 1 74 ? -10.607 -7.873 6.659 1.00 93.00 74 PHE A CA 1
ATOM 603 C C . PHE A 1 74 ? -10.889 -8.327 5.229 1.00 93.00 74 PHE A C 1
ATOM 605 O O . PHE A 1 74 ? -10.856 -9.527 4.959 1.00 93.00 74 PHE A O 1
ATOM 612 N N . VAL A 1 75 ? -11.160 -7.389 4.317 1.00 92.94 75 VAL A N 1
ATOM 613 C CA . VAL A 1 75 ? -11.639 -7.713 2.967 1.00 92.94 75 VAL A CA 1
ATOM 614 C C . VAL A 1 75 ? -10.475 -7.846 1.996 1.00 92.94 75 VAL A C 1
ATOM 616 O O . VAL A 1 75 ? -10.233 -8.932 1.481 1.00 92.94 75 VAL A O 1
ATOM 619 N N . PHE A 1 76 ? -9.700 -6.786 1.775 1.00 91.94 76 PHE A N 1
ATOM 620 C CA . PHE A 1 76 ? -8.636 -6.769 0.770 1.00 91.94 76 PHE A CA 1
ATOM 621 C C . PHE A 1 76 ? -7.542 -7.823 0.977 1.00 91.94 76 PHE A C 1
ATOM 623 O O . PHE A 1 76 ? -7.165 -8.450 -0.013 1.00 91.94 76 PHE A O 1
ATOM 630 N N . PRO A 1 77 ? -7.070 -8.125 2.203 1.00 89.38 77 PRO A N 1
ATOM 631 C CA . PRO A 1 77 ? -6.066 -9.173 2.391 1.00 89.38 77 PRO A CA 1
ATOM 632 C C . PRO A 1 77 ? -6.522 -10.553 1.899 1.00 89.38 77 PRO A C 1
ATOM 634 O O . PRO A 1 77 ? -5.692 -11.380 1.519 1.00 89.38 77 PRO A O 1
ATOM 637 N N . ARG A 1 78 ? -7.837 -10.798 1.907 1.00 86.19 78 ARG A N 1
ATOM 638 C CA . ARG A 1 78 ? -8.450 -12.054 1.478 1.00 86.19 78 ARG A CA 1
ATOM 639 C C . ARG A 1 78 ? -8.902 -12.003 0.020 1.00 86.19 78 ARG A C 1
ATOM 641 O O . ARG A 1 78 ? -8.569 -12.897 -0.746 1.00 86.19 78 ARG A O 1
ATOM 648 N N . GLU A 1 79 ? -9.639 -10.961 -0.344 1.00 86.31 79 GLU A N 1
ATOM 649 C CA . GLU A 1 79 ? -10.393 -10.881 -1.599 1.00 86.31 79 GLU A CA 1
ATOM 650 C C . GLU A 1 79 ? -9.650 -10.098 -2.694 1.00 86.31 79 GLU A C 1
ATOM 652 O O . GLU A 1 79 ? -9.813 -10.387 -3.875 1.00 86.31 79 GLU A O 1
ATOM 657 N N . ALA A 1 80 ? -8.787 -9.137 -2.337 1.00 81.94 80 ALA A N 1
ATOM 658 C CA . ALA A 1 80 ? -7.998 -8.374 -3.316 1.00 81.94 80 ALA A CA 1
ATOM 659 C C . ALA A 1 80 ? -6.670 -9.063 -3.686 1.00 81.94 80 ALA A C 1
ATOM 661 O O . ALA A 1 80 ? -5.896 -8.555 -4.501 1.00 81.94 80 ALA A O 1
ATOM 662 N N . LYS A 1 81 ? -6.386 -10.240 -3.114 1.00 73.75 81 LYS A N 1
ATOM 663 C CA . LYS A 1 81 ? -5.214 -11.038 -3.477 1.00 73.75 81 LYS A CA 1
ATOM 664 C C . LYS A 1 81 ? -5.470 -11.744 -4.813 1.00 73.75 81 LYS A C 1
ATOM 666 O O . LYS A 1 81 ? -5.853 -12.906 -4.850 1.00 73.75 81 LYS A O 1
ATOM 671 N N . GLN A 1 82 ? -5.217 -11.033 -5.912 1.00 67.44 82 GLN A N 1
ATOM 672 C CA . GLN A 1 82 ? -5.462 -11.505 -7.283 1.00 67.44 82 GLN A CA 1
ATOM 673 C C . GLN A 1 82 ? -4.745 -12.827 -7.613 1.00 67.44 82 GLN A C 1
ATOM 675 O O . GLN A 1 82 ? -5.239 -13.612 -8.417 1.00 67.44 82 GLN A O 1
ATOM 680 N N . PHE A 1 83 ? -3.607 -13.106 -6.962 1.00 70.44 83 PHE A N 1
ATOM 681 C CA . PHE A 1 83 ? -2.886 -14.369 -7.103 1.00 70.44 83 PHE A CA 1
ATOM 682 C C . PHE A 1 83 ? -2.352 -14.844 -5.738 1.00 70.44 83 PHE A C 1
ATOM 684 O O . PHE A 1 83 ? -1.527 -14.151 -5.132 1.00 70.44 83 PHE A O 1
ATOM 691 N N . PRO A 1 84 ? -2.773 -16.017 -5.221 1.00 70.62 84 PRO A N 1
ATOM 692 C CA . PRO A 1 84 ? -2.263 -16.550 -3.953 1.00 70.62 84 PRO A CA 1
ATOM 693 C C . PRO A 1 84 ? -0.751 -16.812 -4.003 1.00 70.62 84 PRO A C 1
ATOM 695 O O . PRO A 1 84 ? -0.070 -16.632 -2.990 1.00 70.62 84 PRO A O 1
ATOM 698 N N . HIS A 1 85 ? -0.242 -17.133 -5.197 1.00 70.00 85 HIS A N 1
ATOM 699 C CA . HIS A 1 85 ? 1.171 -17.247 -5.533 1.00 70.00 85 HIS A CA 1
ATOM 700 C C . HIS A 1 85 ? 1.468 -16.404 -6.773 1.00 70.00 85 HIS A C 1
ATOM 702 O O . HIS A 1 85 ? 0.797 -16.534 -7.795 1.00 70.00 85 HIS A O 1
ATOM 708 N N . LYS A 1 86 ? 2.489 -15.549 -6.693 1.00 69.12 86 LYS A N 1
ATOM 709 C CA . LYS A 1 86 ? 2.991 -14.811 -7.851 1.00 69.12 86 LYS A CA 1
ATOM 710 C C . LYS A 1 86 ? 3.952 -15.729 -8.602 1.00 69.12 86 LYS A C 1
ATOM 712 O O . LYS A 1 86 ? 5.025 -16.032 -8.088 1.00 69.12 86 LYS A O 1
ATOM 717 N N . LEU A 1 87 ? 3.576 -16.172 -9.800 1.00 69.81 87 LEU A N 1
ATOM 718 C CA . LEU A 1 87 ? 4.535 -16.770 -10.726 1.00 69.81 87 LEU A CA 1
ATOM 719 C C . LEU A 1 87 ? 5.438 -15.642 -11.223 1.00 69.81 87 LEU A C 1
ATOM 721 O O . LEU A 1 87 ? 5.078 -14.885 -12.121 1.00 69.81 87 LEU A O 1
ATOM 725 N N . VAL A 1 88 ? 6.575 -15.471 -10.556 1.00 73.00 88 VAL A N 1
ATOM 726 C CA . VAL A 1 88 ? 7.609 -14.541 -10.995 1.00 73.00 88 VAL A CA 1
ATOM 727 C C . VAL A 1 88 ? 8.521 -15.315 -11.929 1.00 73.00 88 VAL A C 1
ATOM 729 O O . VAL A 1 88 ? 9.130 -16.299 -11.526 1.00 73.00 88 VAL A O 1
ATOM 732 N N . SER A 1 89 ? 8.583 -14.872 -13.176 1.00 68.44 89 SER A N 1
ATOM 733 C CA . SER A 1 89 ? 9.623 -15.264 -14.115 1.00 68.44 89 SER A CA 1
ATOM 734 C C . SER A 1 89 ? 10.238 -13.980 -14.636 1.00 68.44 89 SER A C 1
ATOM 736 O O . SER A 1 89 ? 9.534 -13.069 -15.070 1.00 68.44 89 SER A O 1
ATOM 738 N N . SER A 1 90 ? 11.551 -13.902 -14.568 1.00 74.56 90 SER A N 1
ATOM 739 C CA . SER A 1 90 ? 12.359 -12.928 -15.279 1.00 74.56 90 SER A CA 1
ATOM 740 C C . SER A 1 90 ? 12.701 -13.463 -16.671 1.00 74.56 90 SER A C 1
ATOM 742 O O . SER A 1 90 ? 12.593 -14.664 -16.939 1.00 74.56 90 SER A O 1
ATOM 744 N N . ALA A 1 91 ? 13.155 -12.581 -17.561 1.00 71.50 91 ALA A N 1
ATOM 745 C CA . ALA A 1 91 ? 13.720 -13.001 -18.842 1.00 71.50 91 ALA A CA 1
ATOM 746 C C . ALA A 1 91 ? 14.939 -13.932 -18.655 1.00 71.50 91 ALA A C 1
ATOM 748 O O . ALA A 1 91 ? 15.170 -14.809 -19.482 1.00 71.50 91 ALA A O 1
ATOM 749 N N . TRP A 1 92 ? 15.664 -13.815 -17.535 1.00 73.75 92 TRP A N 1
ATOM 750 C CA . TRP A 1 92 ? 16.784 -14.696 -17.187 1.00 73.75 92 TRP A CA 1
ATOM 751 C C . TRP A 1 92 ? 16.357 -16.130 -16.856 1.00 73.75 92 TRP A C 1
ATOM 753 O O . TRP A 1 92 ? 17.104 -17.070 -17.103 1.00 73.75 92 TRP A O 1
ATOM 763 N N . ASP A 1 93 ? 15.131 -16.338 -16.376 1.00 76.25 93 ASP A N 1
ATOM 764 C CA . ASP A 1 93 ? 14.609 -17.691 -16.130 1.00 76.25 93 ASP A CA 1
ATOM 765 C C . ASP A 1 93 ? 14.306 -18.444 -17.435 1.00 76.25 93 ASP A C 1
ATOM 767 O O . ASP A 1 93 ? 14.192 -19.679 -17.454 1.00 76.25 93 ASP A O 1
ATOM 771 N N . LEU A 1 94 ? 14.181 -17.713 -18.550 1.00 73.06 94 LEU A N 1
ATOM 772 C CA . LEU A 1 94 ? 14.142 -18.317 -19.876 1.00 73.06 94 LEU A CA 1
ATOM 773 C C . LEU A 1 94 ? 15.521 -18.854 -20.242 1.00 73.06 94 LEU A C 1
ATOM 775 O O . LEU A 1 94 ? 15.580 -19.985 -20.706 1.00 73.06 94 LEU A O 1
ATOM 779 N N . SER A 1 95 ? 16.597 -18.119 -19.943 1.00 73.12 95 SER A N 1
ATOM 780 C CA . SER A 1 95 ? 17.993 -18.507 -20.186 1.00 73.12 95 SER A CA 1
ATOM 781 C C . SER A 1 95 ? 18.603 -19.438 -19.146 1.00 73.12 95 SER A C 1
ATOM 783 O O . SER A 1 95 ? 19.818 -19.540 -19.009 1.00 73.12 95 SER A O 1
ATOM 785 N N . SER A 1 96 ? 17.774 -20.177 -18.415 1.00 74.75 96 SER A N 1
ATOM 786 C CA . SER A 1 96 ? 18.273 -21.252 -17.568 1.00 74.75 96 SER A CA 1
ATOM 787 C C . SER A 1 96 ? 18.761 -22.424 -18.421 1.00 74.75 96 SER A C 1
ATOM 789 O O . SER A 1 96 ? 18.017 -22.952 -19.250 1.00 74.75 96 SER A O 1
ATOM 791 N N . SER A 1 97 ? 19.973 -22.911 -18.139 1.00 66.75 97 SER A N 1
ATOM 792 C CA . SER A 1 97 ? 20.545 -24.124 -18.747 1.00 66.75 97 SER A CA 1
ATOM 793 C C . SER A 1 97 ? 19.728 -25.395 -18.473 1.00 66.75 97 SER A C 1
ATOM 795 O O . SER A 1 97 ? 19.933 -26.413 -19.130 1.00 66.75 97 SER A O 1
ATOM 797 N N . LEU A 1 98 ? 18.784 -25.340 -17.526 1.00 69.25 98 LEU A N 1
ATOM 798 C CA . LEU A 1 98 ? 17.824 -26.408 -17.247 1.00 69.25 98 LEU A CA 1
ATOM 799 C C . LEU A 1 98 ? 16.792 -26.583 -18.370 1.00 69.25 98 LEU A C 1
ATOM 801 O O . LEU A 1 98 ? 16.110 -27.608 -18.425 1.00 69.25 98 LEU A O 1
ATOM 805 N N . ARG A 1 99 ? 16.641 -25.597 -19.262 1.00 66.00 99 ARG A N 1
ATOM 806 C CA . ARG A 1 99 ? 15.745 -25.696 -20.414 1.00 66.00 99 ARG A CA 1
ATOM 807 C C . ARG A 1 99 ? 16.508 -26.263 -21.610 1.00 66.00 99 ARG A C 1
ATOM 809 O O . ARG A 1 99 ? 17.506 -25.711 -22.047 1.00 66.00 99 ARG A O 1
ATOM 816 N N . SER A 1 100 ? 15.980 -27.331 -22.203 1.00 62.28 100 SER A N 1
ATOM 817 C CA . SER A 1 100 ? 16.545 -27.998 -23.389 1.00 62.28 100 SER A CA 1
ATOM 818 C C . SER A 1 100 ? 16.416 -27.205 -24.699 1.00 62.28 100 SER A C 1
ATOM 820 O O . SER A 1 100 ? 16.751 -27.719 -25.766 1.00 62.28 100 SER A O 1
ATOM 822 N N . LYS A 1 101 ? 15.886 -25.977 -24.653 1.00 68.25 101 LYS A N 1
ATOM 823 C CA . LYS A 1 101 ? 15.620 -25.161 -25.841 1.00 68.25 101 LYS A CA 1
ATOM 824 C C . LYS A 1 101 ? 16.784 -24.210 -26.087 1.00 68.25 101 LYS A C 1
ATOM 826 O O . LYS A 1 101 ? 17.238 -23.538 -25.169 1.00 68.25 101 LYS A O 1
ATOM 831 N N . ILE A 1 102 ? 17.225 -24.139 -27.340 1.00 66.62 102 ILE A N 1
ATOM 832 C CA . ILE A 1 102 ? 18.195 -23.141 -27.795 1.00 66.62 102 ILE A CA 1
ATOM 833 C C . ILE A 1 102 ? 17.533 -21.768 -27.696 1.00 66.62 102 ILE A C 1
ATOM 835 O O . ILE A 1 102 ? 16.419 -21.577 -28.183 1.00 66.62 102 ILE A O 1
ATOM 839 N N . ILE A 1 103 ? 18.222 -20.829 -27.057 1.00 77.81 103 ILE A N 1
ATOM 840 C CA . ILE A 1 103 ? 17.787 -19.441 -26.937 1.00 77.81 103 ILE A CA 1
ATOM 841 C C . ILE A 1 103 ? 18.732 -18.619 -27.786 1.00 77.81 103 ILE A C 1
ATOM 843 O O . ILE A 1 103 ? 19.952 -18.725 -27.654 1.00 77.81 103 ILE A O 1
ATOM 847 N N . THR A 1 104 ? 18.154 -17.831 -28.678 1.00 81.25 104 THR A N 1
ATOM 848 C CA . THR A 1 104 ? 18.897 -16.971 -29.586 1.00 81.25 104 THR A CA 1
ATOM 849 C C . THR A 1 104 ? 18.687 -15.521 -29.202 1.00 81.25 104 THR A C 1
ATOM 851 O O . THR A 1 104 ? 17.560 -15.095 -28.940 1.00 81.25 104 THR A O 1
ATOM 854 N N . GLY A 1 105 ? 19.787 -14.779 -29.155 1.00 81.94 105 GLY A N 1
ATOM 855 C CA . GLY A 1 105 ? 19.733 -13.328 -29.157 1.00 81.94 105 GLY A CA 1
ATOM 856 C C . GLY A 1 105 ? 19.391 -12.819 -30.558 1.00 81.94 105 GLY A C 1
ATOM 857 O O . GLY A 1 105 ? 19.638 -13.506 -31.553 1.00 81.94 105 GLY A O 1
ATOM 858 N N . PHE A 1 106 ? 18.815 -11.622 -30.605 1.00 80.12 106 PHE A N 1
ATOM 859 C CA . PHE A 1 106 ? 18.553 -10.857 -31.826 1.00 80.12 106 PHE A CA 1
ATOM 860 C C . PHE A 1 106 ? 18.916 -9.378 -31.610 1.00 80.12 106 PHE A C 1
ATOM 862 O O . PHE A 1 106 ? 19.455 -9.020 -30.559 1.00 80.12 106 PHE A O 1
ATOM 869 N N . SER A 1 107 ? 18.540 -8.510 -32.556 1.00 72.19 107 SER A N 1
ATOM 870 C CA . SER A 1 107 ? 18.827 -7.064 -32.573 1.00 72.19 107 SER A CA 1
ATOM 871 C C . SER A 1 107 ? 18.598 -6.339 -31.240 1.00 72.19 107 SER A C 1
ATOM 873 O O . SER A 1 107 ? 19.412 -5.514 -30.848 1.00 72.19 107 SER A O 1
ATOM 875 N N . GLY A 1 108 ? 17.554 -6.690 -30.481 1.00 75.50 108 GLY A N 1
ATOM 876 C CA . GLY A 1 108 ? 17.280 -6.094 -29.162 1.00 75.50 108 GLY A CA 1
ATOM 877 C C . GLY A 1 108 ? 18.250 -6.497 -28.039 1.00 75.50 108 GLY A C 1
ATOM 878 O O . GLY A 1 108 ? 18.150 -5.993 -26.926 1.00 75.50 108 GLY A O 1
ATOM 879 N N . THR A 1 109 ? 19.167 -7.424 -28.303 1.00 79.81 109 THR A N 1
ATOM 880 C CA . THR A 1 109 ? 20.145 -7.949 -27.341 1.00 79.81 109 THR A CA 1
ATOM 881 C C . THR A 1 109 ? 21.592 -7.771 -27.802 1.00 79.81 109 THR A C 1
ATOM 883 O O . THR A 1 109 ? 22.497 -8.315 -27.173 1.00 79.81 109 THR A O 1
ATOM 886 N N . ASN A 1 110 ? 21.811 -7.021 -28.887 1.00 80.19 110 ASN A N 1
ATOM 887 C CA . ASN A 1 110 ? 23.129 -6.809 -29.482 1.00 80.19 110 ASN A CA 1
ATOM 888 C C . ASN A 1 110 ? 24.068 -6.085 -28.496 1.00 80.19 110 ASN A C 1
ATOM 890 O O . ASN A 1 110 ? 25.093 -6.630 -28.090 1.00 80.19 110 ASN A O 1
ATOM 894 N N . ASP A 1 111 ? 23.629 -4.940 -27.960 1.00 82.06 111 ASP A N 1
ATOM 895 C CA . ASP A 1 111 ? 24.405 -4.128 -27.004 1.00 82.06 111 ASP A CA 1
ATOM 896 C C . ASP A 1 111 ? 24.743 -4.861 -25.697 1.00 82.06 111 ASP A C 1
ATOM 898 O O . ASP A 1 111 ? 25.721 -4.554 -25.016 1.00 82.06 111 ASP A O 1
ATOM 902 N N . THR A 1 112 ? 23.922 -5.845 -25.324 1.00 84.25 112 THR A N 1
ATOM 903 C CA . THR A 1 112 ? 24.063 -6.604 -24.075 1.00 84.25 112 THR A CA 1
ATOM 904 C C . THR A 1 112 ? 24.569 -8.024 -24.297 1.00 84.25 112 THR A C 1
ATOM 906 O O . THR A 1 112 ? 24.649 -8.785 -23.335 1.00 84.25 112 THR A O 1
ATOM 909 N N . GLN A 1 113 ? 24.972 -8.388 -25.521 1.00 85.06 113 GLN A N 1
ATOM 910 C CA . GLN A 1 113 ? 25.392 -9.745 -25.882 1.00 85.06 113 GLN A CA 1
ATOM 911 C C . GLN A 1 113 ? 26.460 -10.300 -24.935 1.00 85.06 113 GLN A C 1
ATOM 913 O O . GLN A 1 113 ? 26.385 -11.457 -24.530 1.00 85.06 113 GLN A O 1
ATOM 918 N N . LEU A 1 114 ? 27.440 -9.474 -24.561 1.00 84.94 114 LEU A N 1
ATOM 919 C CA . LEU A 1 114 ? 28.540 -9.872 -23.678 1.00 84.94 114 LEU A CA 1
ATOM 920 C C . LEU A 1 114 ? 28.097 -10.135 -22.232 1.00 84.94 114 LEU A C 1
ATOM 922 O O . LEU A 1 114 ? 28.824 -10.772 -21.474 1.00 84.94 114 LEU A O 1
ATOM 926 N N . LEU A 1 115 ? 26.921 -9.641 -21.847 1.00 87.75 115 LEU A N 1
ATOM 927 C CA . LEU A 1 115 ? 26.328 -9.845 -20.528 1.00 87.75 115 LEU A CA 1
ATOM 928 C C . LEU A 1 115 ? 25.413 -11.076 -20.493 1.00 87.75 115 LEU A C 1
ATOM 930 O O . LEU A 1 115 ? 25.037 -11.519 -19.409 1.00 87.75 115 LEU A O 1
ATOM 934 N N . LEU A 1 116 ? 25.040 -11.628 -21.652 1.00 85.25 116 LEU A N 1
ATOM 935 C CA . LEU A 1 116 ? 24.162 -12.791 -21.736 1.00 85.25 116 LEU A CA 1
ATOM 936 C C . LEU A 1 116 ? 24.894 -14.090 -21.359 1.00 85.25 116 LEU A C 1
ATOM 938 O O . LEU A 1 116 ? 26.113 -14.196 -21.500 1.00 85.25 116 LEU A O 1
ATOM 942 N N . PRO A 1 117 ? 24.168 -15.130 -20.909 1.00 84.62 117 PRO A N 1
ATOM 943 C CA . PRO A 1 117 ? 24.763 -16.423 -20.615 1.00 84.62 117 PRO A CA 1
ATOM 944 C C . PRO A 1 117 ? 25.359 -17.047 -21.879 1.00 84.62 117 PRO A C 1
ATOM 946 O O . PRO A 1 117 ? 24.762 -16.991 -22.949 1.00 84.62 117 PRO A O 1
ATOM 949 N N . VAL A 1 118 ? 26.483 -17.750 -21.725 1.00 82.25 118 VAL A N 1
ATOM 950 C CA . VAL A 1 118 ? 27.305 -18.306 -22.822 1.00 82.25 118 VAL A CA 1
ATOM 951 C C . VAL A 1 118 ? 26.539 -19.200 -23.812 1.00 82.25 118 VAL A C 1
ATOM 953 O O . VAL A 1 118 ? 26.947 -19.354 -24.961 1.00 82.25 118 VAL A O 1
ATOM 956 N N . HIS A 1 119 ? 25.436 -19.820 -23.389 1.00 81.00 119 HIS A N 1
ATOM 957 C CA . HIS A 1 119 ? 24.636 -20.687 -24.258 1.00 81.00 119 HIS A CA 1
ATOM 958 C C . HIS A 1 119 ? 23.630 -19.923 -25.135 1.00 81.00 119 HIS A C 1
ATOM 960 O O . HIS A 1 119 ? 23.051 -20.533 -26.035 1.00 81.00 119 HIS A O 1
ATOM 966 N N . ILE A 1 120 ? 23.426 -18.620 -24.905 1.00 85.06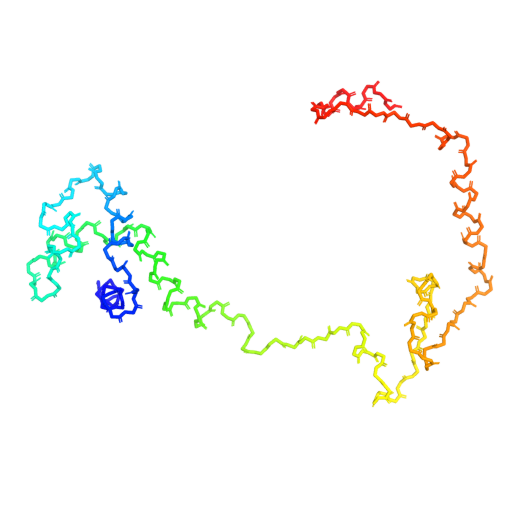 120 ILE A N 1
ATOM 967 C CA . ILE A 1 120 ? 22.664 -17.768 -25.816 1.00 85.06 120 ILE A CA 1
ATOM 968 C C . ILE A 1 120 ? 23.566 -17.391 -26.985 1.00 85.06 120 ILE A C 1
ATOM 970 O O . ILE A 1 120 ? 24.621 -16.786 -26.806 1.00 85.06 120 ILE A O 1
ATOM 974 N N . ARG A 1 121 ? 23.146 -17.747 -28.198 1.00 83.75 121 ARG A N 1
ATOM 975 C CA . ARG A 1 121 ? 23.870 -17.402 -29.427 1.00 83.75 121 ARG A CA 1
ATOM 976 C C . ARG A 1 121 ? 23.154 -16.264 -30.136 1.00 83.75 121 ARG A C 1
ATOM 978 O O . ARG A 1 121 ? 21.948 -16.364 -30.347 1.00 83.75 121 ARG A O 1
ATOM 985 N N . GLN A 1 122 ? 23.877 -15.212 -30.510 1.00 86.06 122 GLN A N 1
ATOM 986 C CA . GLN A 1 122 ? 23.318 -14.206 -31.413 1.00 86.06 122 GLN A CA 1
ATOM 987 C C . GLN A 1 122 ? 23.086 -14.826 -32.787 1.00 86.06 122 GLN A C 1
ATOM 989 O O . GLN A 1 122 ? 23.917 -15.599 -33.276 1.00 86.06 122 GLN A O 1
ATOM 994 N N . TYR A 1 123 ? 21.941 -14.509 -33.378 1.00 85.38 123 TYR A N 1
ATOM 995 C CA . TYR A 1 123 ? 21.613 -14.893 -34.742 1.00 85.38 123 TYR A CA 1
ATOM 996 C C . TYR A 1 123 ? 21.323 -13.641 -35.563 1.00 85.38 123 TYR A C 1
ATOM 998 O O . TYR A 1 123 ? 20.172 -13.291 -35.834 1.00 85.38 123 TYR A O 1
ATOM 1006 N N . ASP A 1 124 ? 22.401 -12.954 -35.928 1.00 84.12 124 ASP A N 1
ATOM 1007 C CA . ASP A 1 124 ? 22.324 -11.718 -36.692 1.00 84.12 124 ASP A CA 1
ATOM 1008 C C . ASP A 1 124 ? 22.093 -12.026 -38.169 1.00 84.12 124 ASP A C 1
ATOM 1010 O O . ASP A 1 124 ? 22.882 -12.709 -38.827 1.00 84.12 124 ASP A O 1
ATOM 1014 N N . LEU A 1 125 ? 20.980 -11.517 -38.690 1.00 85.50 125 LEU A N 1
ATOM 1015 C CA . LEU A 1 125 ? 20.618 -11.671 -40.091 1.00 85.50 125 LEU A CA 1
ATOM 1016 C C . LEU A 1 125 ? 21.474 -10.729 -40.953 1.00 85.50 125 LEU A C 1
ATOM 1018 O O . LEU A 1 125 ? 21.506 -9.526 -40.667 1.00 85.50 125 LEU A O 1
ATOM 1022 N N . PRO A 1 126 ? 22.137 -11.220 -42.019 1.00 83.56 126 PRO A N 1
ATOM 1023 C CA . PRO A 1 126 ? 22.945 -10.384 -42.908 1.00 83.56 126 PRO A CA 1
ATOM 1024 C C . PRO A 1 126 ? 22.184 -9.175 -43.465 1.00 83.56 126 PRO A C 1
ATOM 1026 O O . PRO A 1 126 ? 22.745 -8.088 -43.584 1.00 83.56 126 PRO A O 1
ATOM 1029 N N . GLU A 1 127 ? 20.889 -9.331 -43.745 1.00 83.81 127 GLU A N 1
ATOM 1030 C CA . GLU A 1 127 ? 20.025 -8.270 -44.267 1.00 83.81 127 GLU A CA 1
ATOM 1031 C C . GLU A 1 127 ? 19.848 -7.105 -43.280 1.00 83.81 127 GLU A C 1
ATOM 1033 O O . GLU A 1 127 ? 19.582 -5.976 -43.694 1.00 83.81 127 GLU A O 1
ATOM 1038 N N . LEU A 1 128 ? 20.024 -7.361 -41.979 1.00 80.56 128 LEU A N 1
ATOM 1039 C CA . LEU A 1 128 ? 19.856 -6.384 -40.903 1.00 80.56 128 LEU A CA 1
ATOM 1040 C C . LEU A 1 128 ? 21.179 -5.776 -40.423 1.00 80.56 128 LEU A C 1
ATOM 1042 O O . LEU A 1 128 ? 21.155 -4.872 -39.591 1.00 80.56 128 LEU A O 1
ATOM 1046 N N . GLN A 1 129 ? 22.329 -6.175 -40.969 1.00 78.75 129 GLN A N 1
ATOM 1047 C CA . GLN A 1 129 ? 23.627 -5.603 -40.571 1.00 78.75 129 GLN A CA 1
ATOM 1048 C C . GLN A 1 129 ? 23.732 -4.099 -40.857 1.00 78.75 129 GLN A C 1
ATOM 1050 O O . GLN A 1 129 ? 24.439 -3.370 -40.168 1.00 78.75 129 GLN A O 1
ATOM 1055 N N . LYS A 1 130 ? 23.000 -3.604 -41.862 1.00 81.56 130 LYS A N 1
ATOM 1056 C CA . LYS A 1 130 ? 22.987 -2.178 -42.211 1.00 81.56 130 LYS A CA 1
ATOM 1057 C C . LYS A 1 130 ? 22.231 -1.323 -41.183 1.00 81.56 130 LYS A C 1
ATOM 1059 O O . LYS A 1 130 ? 22.396 -0.106 -41.180 1.00 81.56 130 LYS A O 1
ATOM 1064 N N . THR A 1 131 ? 21.400 -1.924 -40.331 1.00 81.56 131 THR A N 1
ATOM 1065 C CA . THR A 1 131 ? 20.495 -1.183 -39.438 1.00 81.56 131 THR A CA 1
ATOM 1066 C C . THR A 1 131 ? 21.263 -0.309 -38.448 1.00 81.56 131 THR A C 1
ATOM 1068 O O . THR A 1 131 ? 20.919 0.860 -38.292 1.00 81.56 131 THR A O 1
ATOM 1071 N N . ASP A 1 132 ? 22.367 -0.809 -37.889 1.00 79.25 132 ASP A N 1
ATOM 1072 C CA . ASP A 1 132 ? 23.217 -0.043 -36.965 1.00 79.25 132 ASP A CA 1
ATOM 1073 C C . ASP A 1 132 ? 23.846 1.173 -37.662 1.00 79.25 132 ASP A C 1
ATOM 1075 O O . ASP A 1 132 ? 23.842 2.289 -37.142 1.00 79.25 132 ASP A O 1
ATOM 1079 N N . ALA A 1 133 ? 24.303 0.990 -38.904 1.00 85.06 133 ALA A N 1
ATOM 1080 C CA . ALA A 1 133 ? 24.819 2.085 -39.720 1.00 85.06 133 ALA A CA 1
ATOM 1081 C C . ALA A 1 133 ? 23.727 3.110 -40.078 1.00 85.06 133 ALA A C 1
ATOM 1083 O O . ALA A 1 133 ? 24.015 4.301 -40.165 1.00 85.06 133 ALA A O 1
ATOM 1084 N N . ILE A 1 134 ? 22.474 2.677 -40.259 1.00 88.19 134 ILE A N 1
ATOM 1085 C CA . ILE A 1 134 ? 21.332 3.576 -40.484 1.00 88.19 134 ILE A CA 1
ATOM 1086 C C . ILE A 1 134 ? 21.035 4.396 -39.227 1.00 88.19 134 ILE A C 1
ATOM 1088 O O . ILE A 1 134 ? 20.776 5.589 -39.353 1.00 88.19 134 ILE A O 1
ATOM 1092 N N . VAL A 1 135 ? 21.112 3.804 -38.029 1.00 87.75 135 VAL A N 1
ATOM 1093 C CA . VAL A 1 135 ? 20.956 4.548 -36.767 1.00 87.75 135 VAL A CA 1
ATOM 1094 C C . VAL A 1 135 ? 22.012 5.644 -36.665 1.00 87.75 135 VAL A C 1
ATOM 1096 O O . VAL A 1 135 ? 21.659 6.798 -36.442 1.00 87.75 135 VAL A O 1
ATOM 1099 N N . ILE A 1 136 ? 23.284 5.317 -36.910 1.00 88.88 136 ILE A N 1
ATOM 1100 C CA . ILE A 1 136 ? 24.368 6.311 -36.914 1.00 88.88 136 ILE A CA 1
ATOM 1101 C C . ILE A 1 136 ? 24.109 7.389 -37.969 1.00 88.88 136 ILE A C 1
ATOM 1103 O O . ILE A 1 136 ? 24.197 8.575 -37.668 1.00 88.88 136 ILE A O 1
ATOM 1107 N N . ASN A 1 137 ? 23.738 6.999 -39.188 1.00 92.75 137 ASN A N 1
ATOM 1108 C CA . ASN A 1 137 ? 23.445 7.948 -40.256 1.00 92.75 137 ASN A CA 1
ATOM 1109 C C . ASN A 1 137 ? 22.284 8.886 -39.896 1.00 92.75 137 ASN A C 1
ATOM 1111 O O . ASN A 1 137 ? 22.350 10.065 -40.208 1.00 92.75 137 ASN A O 1
ATOM 1115 N N . ASN A 1 138 ? 21.247 8.383 -39.222 1.00 92.44 138 ASN A N 1
ATOM 1116 C CA . ASN A 1 138 ? 20.134 9.201 -38.749 1.00 92.44 138 ASN A CA 1
ATOM 1117 C C . ASN A 1 138 ? 20.573 10.161 -37.641 1.00 92.44 138 ASN A C 1
ATOM 1119 O O . ASN A 1 138 ? 20.186 11.321 -37.669 1.00 92.44 138 ASN A O 1
ATOM 1123 N N . LEU A 1 139 ? 21.399 9.712 -36.691 1.00 91.56 139 LEU A N 1
ATOM 1124 C CA . LEU A 1 139 ? 21.916 10.568 -35.619 1.00 91.56 139 LEU A CA 1
ATOM 1125 C C . LEU A 1 139 ? 22.816 11.694 -36.144 1.00 91.56 139 LEU A C 1
ATOM 1127 O O . LEU A 1 139 ? 22.808 12.778 -35.576 1.00 91.56 139 LEU A O 1
ATOM 1131 N N . LEU A 1 140 ? 23.556 11.446 -37.227 1.00 93.94 140 LEU A N 1
ATOM 1132 C CA . LEU A 1 140 ? 24.453 12.417 -37.864 1.00 93.94 140 LEU A CA 1
ATOM 1133 C C . LEU A 1 140 ? 23.766 13.309 -38.914 1.00 93.94 140 LEU A C 1
ATOM 1135 O O . LEU A 1 140 ? 24.449 14.047 -39.620 1.00 93.94 140 LEU A O 1
ATOM 1139 N N . GLN A 1 141 ? 22.441 13.228 -39.059 1.00 95.19 141 GLN A N 1
ATOM 1140 C CA . GLN A 1 141 ? 21.685 14.146 -39.913 1.00 95.19 141 GLN A CA 1
ATOM 1141 C C . GLN A 1 141 ? 21.851 15.596 -39.407 1.00 95.19 141 GLN A C 1
ATOM 1143 O O . GLN A 1 141 ? 21.785 15.804 -38.191 1.00 95.19 141 GLN A O 1
ATOM 1148 N N . PRO A 1 142 ? 22.020 16.596 -40.294 1.00 93.56 142 PRO A N 1
ATOM 1149 C CA . PRO A 1 142 ? 22.191 18.003 -39.912 1.00 93.56 142 PRO A CA 1
ATOM 1150 C C . PRO A 1 142 ? 21.094 18.539 -38.980 1.00 93.56 142 PRO A C 1
ATOM 1152 O O . PRO A 1 142 ? 21.347 19.377 -38.119 1.00 93.56 142 PRO A O 1
ATOM 1155 N N . GLU A 1 143 ? 19.873 18.024 -39.108 1.00 88.75 143 GLU A N 1
ATOM 1156 C CA . GLU A 1 143 ? 18.723 18.370 -38.272 1.00 88.75 143 GLU A CA 1
ATOM 1157 C C . GLU A 1 143 ? 18.957 18.054 -36.785 1.00 88.75 143 GLU A C 1
ATOM 1159 O O . GLU A 1 143 ? 18.397 18.725 -35.921 1.00 88.75 143 GLU A O 1
ATOM 1164 N N . ASN A 1 144 ? 19.813 17.074 -36.480 1.00 90.00 144 ASN A N 1
ATOM 1165 C CA . ASN A 1 144 ? 20.162 16.670 -35.118 1.00 90.00 144 ASN A CA 1
ATOM 1166 C C . ASN A 1 144 ? 21.392 17.410 -34.555 1.00 90.00 144 ASN A C 1
ATOM 1168 O O . ASN A 1 144 ? 21.764 17.180 -33.405 1.00 90.00 144 ASN A O 1
ATOM 1172 N N . GLU A 1 145 ? 22.029 18.304 -35.322 1.00 88.50 145 GLU A N 1
ATOM 1173 C CA . GLU A 1 145 ? 23.206 19.068 -34.871 1.00 88.50 145 GLU A CA 1
ATOM 1174 C C . GLU A 1 145 ? 22.855 20.219 -33.915 1.00 88.50 145 GLU A C 1
ATOM 1176 O O . GLU A 1 145 ? 23.736 20.777 -33.254 1.00 88.50 145 GLU A O 1
ATOM 1181 N N . SER A 1 146 ? 21.574 20.581 -33.812 1.00 86.88 146 SER A N 1
ATOM 1182 C CA . SER A 1 146 ? 21.100 21.644 -32.928 1.00 86.88 146 SER A CA 1
ATOM 1183 C C . SER A 1 146 ? 19.919 21.176 -32.084 1.00 86.88 146 SER A C 1
ATOM 1185 O O . SER A 1 146 ? 19.069 20.422 -32.548 1.00 86.88 146 SER A O 1
ATOM 1187 N N . TYR A 1 147 ? 19.856 21.637 -30.837 1.00 84.50 147 TYR A N 1
ATOM 1188 C CA . TYR A 1 147 ? 18.711 21.416 -29.960 1.00 84.50 147 TYR A CA 1
ATOM 1189 C C . TYR A 1 147 ? 18.265 22.741 -29.342 1.00 84.50 147 TYR A C 1
ATOM 1191 O O . TYR A 1 147 ? 19.081 23.636 -29.106 1.00 84.50 147 TYR A O 1
ATOM 1199 N N . GLN A 1 148 ? 16.969 22.860 -29.054 1.00 81.56 148 GLN A N 1
ATOM 1200 C CA . GLN A 1 148 ? 16.406 23.980 -28.304 1.00 81.56 148 GLN A CA 1
ATOM 1201 C C . GLN A 1 148 ? 15.925 23.489 -26.940 1.00 81.56 148 GLN A C 1
ATOM 1203 O O . GLN A 1 148 ? 15.254 22.464 -26.829 1.00 81.56 148 GLN A O 1
ATOM 1208 N N . SER A 1 149 ? 16.295 24.210 -25.883 1.00 83.44 149 SER A N 1
ATOM 1209 C CA . SER A 1 149 ? 15.810 23.925 -24.534 1.00 83.44 149 SER A CA 1
ATOM 1210 C C . SER A 1 149 ? 14.535 24.712 -24.279 1.00 83.44 149 SER A C 1
ATOM 1212 O O . SER A 1 149 ? 14.564 25.942 -24.268 1.00 83.44 149 SER A O 1
ATOM 1214 N N . LEU A 1 150 ? 13.446 24.010 -23.984 1.00 82.69 150 LEU A N 1
ATOM 1215 C CA . LEU A 1 150 ? 12.205 24.644 -23.552 1.00 82.69 150 LEU A CA 1
ATOM 1216 C C . LEU A 1 150 ? 12.294 25.077 -22.077 1.00 82.69 150 LEU A C 1
ATOM 1218 O O . LEU A 1 150 ? 12.960 24.411 -21.274 1.00 82.69 150 LEU A O 1
ATOM 1222 N N . PRO A 1 151 ? 11.637 26.186 -21.690 1.00 84.19 151 PRO A N 1
ATOM 1223 C CA . PRO A 1 151 ? 11.530 26.583 -20.292 1.00 84.19 151 PRO A CA 1
ATOM 1224 C C . PRO A 1 151 ? 10.695 25.568 -19.494 1.00 84.19 151 PRO A C 1
ATOM 1226 O O . PRO A 1 151 ? 9.781 24.941 -20.020 1.00 84.19 151 PRO A O 1
ATOM 1229 N N . ILE A 1 152 ? 10.978 25.447 -18.191 1.00 81.06 152 ILE A N 1
ATOM 1230 C CA . ILE A 1 152 ? 10.418 24.419 -17.281 1.00 81.06 152 ILE A CA 1
ATOM 1231 C C . ILE A 1 152 ? 8.872 24.402 -17.239 1.00 81.06 152 ILE A C 1
ATOM 1233 O O . ILE A 1 152 ? 8.287 23.381 -16.894 1.00 81.06 152 ILE A O 1
ATOM 1237 N N . ASN A 1 153 ? 8.210 25.493 -17.642 1.00 85.31 153 ASN A N 1
ATOM 1238 C CA . ASN A 1 153 ? 6.750 25.639 -17.645 1.00 85.31 153 ASN A CA 1
ATOM 1239 C C . ASN A 1 153 ? 6.178 26.008 -19.027 1.00 85.31 153 ASN A C 1
ATOM 1241 O O . ASN A 1 153 ? 5.149 26.678 -19.086 1.00 85.31 153 ASN A O 1
ATOM 1245 N N . ALA A 1 154 ? 6.847 25.629 -20.121 1.00 80.94 154 ALA A N 1
ATOM 1246 C CA . ALA A 1 154 ? 6.343 25.902 -21.466 1.00 80.94 154 ALA A CA 1
ATOM 1247 C C . ALA A 1 154 ? 4.938 25.309 -21.652 1.00 80.94 154 ALA A C 1
ATOM 1249 O O . ALA A 1 154 ? 4.702 24.117 -21.430 1.00 80.94 154 ALA A O 1
ATOM 1250 N N . THR A 1 155 ? 3.994 26.149 -22.056 1.00 84.31 155 THR A N 1
ATOM 1251 C CA . THR A 1 155 ? 2.654 25.715 -22.446 1.00 84.31 155 THR A CA 1
ATOM 1252 C C . THR A 1 155 ? 2.700 25.013 -23.803 1.00 84.31 155 THR A C 1
ATOM 1254 O O . THR A 1 155 ? 3.604 25.222 -24.609 1.00 84.31 155 THR A O 1
ATOM 1257 N N . SER A 1 156 ? 1.707 24.169 -24.095 1.00 82.06 156 SER A N 1
ATOM 1258 C CA . SER A 1 156 ? 1.664 23.415 -25.356 1.00 82.06 156 SER A CA 1
ATOM 1259 C C . SER A 1 156 ? 1.700 24.308 -26.602 1.00 82.06 156 SER A C 1
ATOM 1261 O O . SER A 1 156 ? 2.268 23.900 -27.607 1.00 82.06 156 SER A O 1
ATOM 1263 N N . ASN A 1 157 ? 1.142 25.520 -26.525 1.00 82.31 157 ASN A N 1
ATOM 1264 C CA . ASN A 1 157 ? 1.182 26.482 -27.628 1.00 82.31 157 ASN A CA 1
ATOM 1265 C C . ASN A 1 157 ? 2.590 27.066 -27.815 1.00 82.31 157 ASN A C 1
ATOM 1267 O O . ASN A 1 157 ? 3.085 27.089 -28.933 1.00 82.31 157 ASN A O 1
ATOM 1271 N N . GLU A 1 158 ? 3.272 27.435 -26.726 1.00 79.38 158 GLU A N 1
ATOM 1272 C CA . GLU A 1 158 ? 4.653 27.943 -26.778 1.00 79.38 158 GLU A CA 1
ATOM 1273 C C . GLU A 1 158 ? 5.640 26.897 -27.321 1.00 79.38 158 GLU A C 1
ATOM 1275 O O . GLU A 1 158 ? 6.618 27.254 -27.970 1.00 79.38 158 GLU A O 1
ATOM 1280 N N . THR A 1 159 ? 5.376 25.608 -27.087 1.00 78.94 159 THR A N 1
ATOM 1281 C CA . THR A 1 159 ? 6.158 24.503 -27.662 1.00 78.94 159 THR A CA 1
ATOM 1282 C C . THR A 1 159 ? 5.920 24.342 -29.164 1.00 78.94 159 THR A C 1
ATOM 1284 O O . THR A 1 159 ? 6.862 24.066 -29.899 1.00 78.94 159 THR A O 1
ATOM 1287 N N . LEU A 1 160 ? 4.677 24.501 -29.632 1.00 80.75 160 LEU A N 1
ATOM 1288 C CA . LEU A 1 160 ? 4.337 24.378 -31.055 1.00 80.75 160 LEU A CA 1
ATOM 1289 C C . LEU A 1 160 ? 4.851 25.559 -31.883 1.00 80.75 160 LEU A C 1
ATOM 1291 O O . LEU A 1 160 ? 5.186 25.364 -33.043 1.00 80.75 160 LEU A O 1
ATOM 1295 N N . ASP A 1 161 ? 4.964 26.747 -31.288 1.00 80.38 161 ASP A N 1
ATOM 1296 C CA . ASP A 1 161 ? 5.509 27.935 -31.955 1.00 80.38 161 ASP A CA 1
ATOM 1297 C C . ASP A 1 161 ? 7.035 27.854 -32.203 1.00 80.38 161 ASP A C 1
ATOM 1299 O O . ASP A 1 161 ? 7.586 28.698 -32.911 1.00 80.38 161 ASP A O 1
ATOM 1303 N N . GLN A 1 162 ? 7.732 26.867 -31.619 1.00 72.19 162 GLN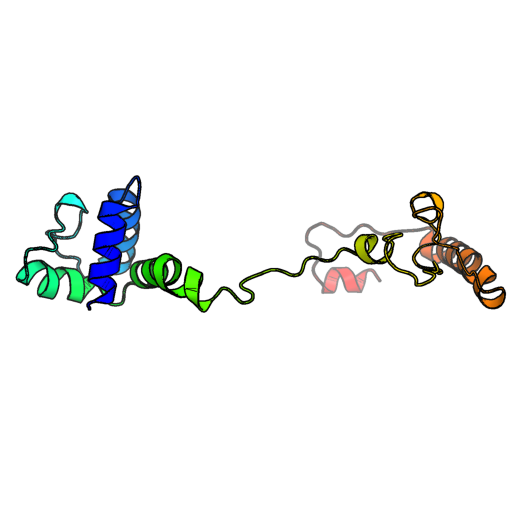 A N 1
ATOM 1304 C CA . GLN A 1 162 ? 9.191 26.686 -31.723 1.00 72.19 162 GLN A CA 1
ATOM 1305 C C . GLN A 1 162 ? 9.630 25.498 -32.602 1.00 72.19 162 GLN A C 1
ATOM 1307 O O . GLN A 1 162 ? 10.835 25.300 -32.775 1.00 72.19 162 GLN A O 1
ATOM 1312 N N . ILE A 1 163 ? 8.685 24.719 -33.144 1.00 68.12 163 ILE A N 1
ATOM 1313 C CA . ILE A 1 163 ? 8.921 23.578 -34.054 1.00 68.12 163 ILE A CA 1
ATOM 1314 C C . ILE A 1 163 ? 8.626 24.009 -35.492 1.00 68.12 163 ILE A C 1
ATOM 1316 O O . ILE A 1 163 ? 9.445 23.677 -36.378 1.00 68.12 163 ILE A O 1
#

Secondary structure (DSSP, 8-state):
-HHHHHHHHHHHHH-S-HHHHHHHHGGGGGGG---TTTSSGGG--TT-HHIIIIIIHHHHTT-HHHHHHHIIIIIHHHHS-S-SS-----HHHHT-TTS-S--EE-GGGSTTGGGS-TTPEE---GGGTHHHHHHHHHHTSGGGS---PPPTT--HHHHHTT-

pLDDT: mean 84.62, std 7.86, range [62.28, 95.19]

Foldseek 3Di:
DVLLVVLLVCLVPPDPCSFVLLCVQQVVQVVVPQDPLRNTPVSDDPVDPCCVPPHVCVRRVPRVSSVVSSCVPPPCVPPVCPDPDDPDDDPVNVVDPVDPDQAEDEPVCPVVVVVGPPSHHHDYDPVCPCVVVVVVVVCPPPVNVDDDDDPPDDDPVNVVVVD